Protein AF-A0A0F9C2Y0-F1 (afdb_monomer_lite)

pLDDT: mean 74.49, std 18.43, range [40.41, 96.19]

Radius of gyration: 19.67 Å; chains: 1; bounding box: 25×50×48 Å

Sequence (67 aa):
MSGTRMILEVVQRCRFCGREMTCSPLAYAENPFCADCYEERVRLSAPSGPVEWTLEGNYFTWDTPAA

Structure (mmCIF, N/CA/C/O backbone):
data_AF-A0A0F9C2Y0-F1
#
_entry.id   AF-A0A0F9C2Y0-F1
#
loop_
_atom_site.group_PDB
_atom_site.id
_atom_site.type_symbol
_atom_site.label_atom_id
_atom_site.label_alt_id
_atom_site.label_comp_id
_atom_site.label_asym_id
_atom_site.label_entity_id
_atom_site.label_seq_id
_atom_site.pdbx_PDB_ins_code
_atom_site.Cartn_x
_atom_site.Cartn_y
_atom_site.Cartn_z
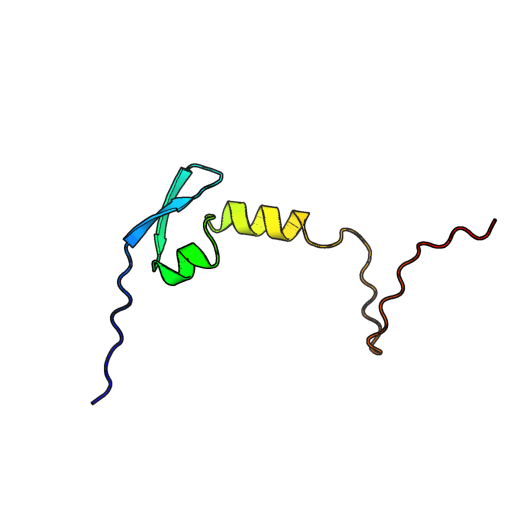_atom_site.occupancy
_atom_site.B_iso_or_equiv
_atom_site.auth_seq_id
_atom_site.auth_comp_id
_atom_site.auth_asym_id
_atom_site.auth_atom_id
_atom_site.pdbx_PDB_model_num
ATOM 1 N N . MET A 1 1 ? 6.334 -32.740 11.607 1.00 40.41 1 MET A N 1
ATOM 2 C CA . MET A 1 1 ? 5.869 -31.593 12.416 1.00 40.41 1 MET A CA 1
ATOM 3 C C . MET A 1 1 ? 5.723 -30.399 11.483 1.00 40.41 1 MET A C 1
ATOM 5 O O . MET A 1 1 ? 6.703 -29.713 11.229 1.00 40.41 1 MET A O 1
ATOM 9 N N . SER A 1 2 ? 4.544 -30.216 10.882 1.00 48.94 2 SER A N 1
ATOM 10 C CA . SER A 1 2 ? 4.267 -29.054 10.027 1.00 48.94 2 SER A CA 1
ATOM 11 C C . SER A 1 2 ? 3.997 -27.861 10.933 1.00 48.94 2 SER A C 1
ATOM 13 O O . SER A 1 2 ? 2.923 -27.757 11.516 1.00 48.94 2 SER A O 1
ATOM 15 N N . GLY A 1 3 ? 5.009 -27.017 11.131 1.00 49.19 3 GLY A N 1
ATOM 16 C CA . GLY A 1 3 ? 4.869 -25.781 11.889 1.00 49.19 3 GLY A CA 1
ATOM 17 C C . GLY A 1 3 ? 3.972 -24.821 11.122 1.00 49.19 3 GLY A C 1
ATOM 18 O O . GLY A 1 3 ? 4.431 -24.150 10.200 1.00 49.19 3 GLY A O 1
ATOM 19 N N . THR A 1 4 ? 2.692 -24.773 11.482 1.00 57.62 4 THR A N 1
ATOM 20 C CA . THR A 1 4 ? 1.764 -23.748 11.010 1.00 57.62 4 THR A CA 1
ATOM 21 C C . THR A 1 4 ? 2.316 -22.399 11.462 1.00 57.62 4 THR A C 1
ATOM 23 O O . THR A 1 4 ? 2.233 -22.056 12.641 1.00 57.62 4 THR A O 1
ATOM 26 N N . ARG A 1 5 ? 2.946 -21.647 10.552 1.00 59.12 5 ARG A N 1
ATOM 27 C CA . ARG A 1 5 ? 3.304 -20.247 10.799 1.00 59.12 5 ARG A C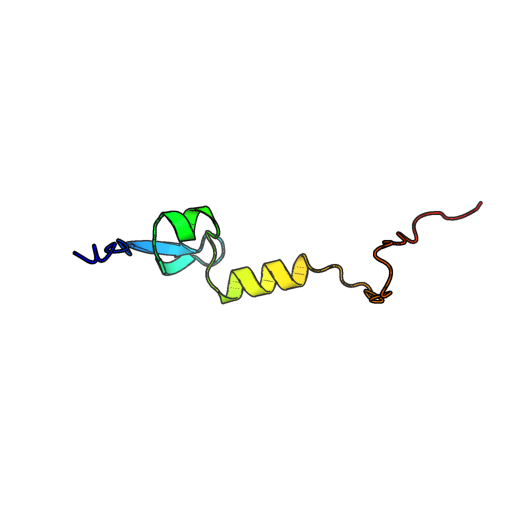A 1
ATOM 28 C C . ARG A 1 5 ? 1.992 -19.501 11.015 1.00 59.12 5 ARG A C 1
ATOM 30 O O . ARG A 1 5 ? 1.292 -19.209 10.052 1.00 59.12 5 ARG A O 1
ATOM 37 N N . MET A 1 6 ? 1.634 -19.252 12.273 1.00 60.34 6 MET A N 1
ATOM 38 C CA . MET A 1 6 ? 0.542 -18.342 12.599 1.00 60.34 6 MET A CA 1
ATOM 39 C C . MET A 1 6 ? 0.965 -16.962 12.109 1.00 60.34 6 MET A C 1
ATOM 41 O O . MET A 1 6 ? 1.870 -16.341 12.667 1.00 60.34 6 MET A O 1
ATOM 45 N N . ILE A 1 7 ? 0.365 -16.519 11.011 1.00 65.75 7 ILE A N 1
ATOM 46 C CA . ILE A 1 7 ? 0.524 -15.152 10.541 1.00 65.75 7 ILE A CA 1
ATOM 47 C C . ILE A 1 7 ? -0.281 -14.302 11.520 1.00 65.75 7 ILE A C 1
ATOM 49 O O . ILE A 1 7 ? -1.500 -14.420 11.588 1.00 65.75 7 ILE A O 1
ATOM 53 N N . LEU A 1 8 ? 0.412 -13.513 12.341 1.00 78.38 8 LEU A N 1
ATOM 54 C CA . LEU A 1 8 ? -0.234 -12.595 13.268 1.00 78.38 8 LEU A CA 1
ATOM 55 C C . LEU A 1 8 ? -0.843 -11.459 12.438 1.00 78.38 8 LEU A C 1
ATOM 57 O O . LEU A 1 8 ? -0.136 -10.544 12.013 1.00 78.38 8 LEU A O 1
ATOM 61 N N . GLU A 1 9 ? -2.130 -11.563 12.130 1.00 84.06 9 GLU A N 1
ATOM 62 C CA . GLU A 1 9 ? -2.865 -10.491 11.470 1.00 84.06 9 GLU A CA 1
ATOM 63 C C . GLU A 1 9 ? -3.271 -9.443 12.505 1.00 84.06 9 GLU A C 1
ATOM 65 O O . GLU A 1 9 ? -3.780 -9.764 13.580 1.00 84.06 9 GLU A O 1
ATOM 70 N N . VAL A 1 10 ? -3.015 -8.177 12.192 1.00 89.38 10 VAL A N 1
ATOM 71 C CA . VAL A 1 10 ? -3.329 -7.038 13.057 1.00 89.38 10 VAL A CA 1
ATOM 72 C C . VAL A 1 10 ? -4.162 -6.028 12.282 1.00 89.38 10 VAL A C 1
ATOM 74 O O . VAL A 1 10 ? -4.072 -5.938 11.057 1.00 89.38 10 VAL A O 1
ATOM 77 N N . VAL A 1 11 ? -4.971 -5.254 13.002 1.00 93.00 11 VAL A N 1
ATOM 78 C CA . VAL A 1 11 ? -5.735 -4.157 12.404 1.00 93.00 11 VAL A CA 1
ATOM 79 C C . VAL A 1 11 ? -4.781 -3.004 12.096 1.00 93.00 11 VAL A C 1
ATOM 81 O O . VAL A 1 11 ? -4.120 -2.470 12.986 1.00 93.00 11 VAL A O 1
ATOM 84 N N . GLN A 1 12 ? -4.713 -2.631 10.824 1.00 92.56 12 GLN A N 1
ATOM 85 C CA . GLN A 1 12 ? -3.965 -1.495 10.292 1.00 92.56 12 GLN A CA 1
ATOM 86 C C . GLN A 1 12 ? -4.926 -0.521 9.608 1.00 92.56 12 GLN A C 1
ATOM 88 O O . GLN A 1 12 ? -6.074 -0.859 9.322 1.00 92.56 12 GLN A O 1
ATOM 93 N N . ARG A 1 13 ? -4.469 0.701 9.326 1.00 96.19 13 ARG A N 1
ATOM 94 C CA . ARG A 1 13 ? -5.255 1.713 8.603 1.00 96.19 13 ARG A CA 1
ATOM 95 C C . ARG A 1 13 ? -4.584 2.068 7.289 1.00 96.19 13 ARG A C 1
ATOM 97 O O . ARG A 1 13 ? -3.392 2.359 7.268 1.00 96.19 13 ARG A O 1
ATOM 104 N N . CYS A 1 14 ? -5.358 2.089 6.208 1.00 95.00 14 CYS A N 1
ATOM 105 C CA . CYS A 1 14 ? -4.893 2.550 4.906 1.00 95.00 14 CYS A CA 1
ATOM 106 C C . CYS A 1 14 ? -4.343 3.980 5.012 1.00 95.00 14 CYS A C 1
ATOM 108 O O . CYS A 1 14 ? -5.041 4.882 5.478 1.00 95.00 14 CYS A O 1
ATOM 110 N N . ARG A 1 15 ? -3.122 4.216 4.520 1.00 94.31 15 ARG A N 1
ATOM 111 C CA . ARG A 1 15 ? -2.490 5.549 4.564 1.00 94.31 15 ARG A CA 1
ATOM 112 C C . ARG A 1 15 ? -3.142 6.599 3.664 1.00 94.31 15 ARG A C 1
ATOM 114 O O . ARG A 1 15 ? -2.830 7.775 3.807 1.00 94.31 15 ARG A O 1
ATOM 121 N N . PHE A 1 16 ? -4.003 6.188 2.735 1.00 93.12 16 PHE A N 1
ATOM 122 C CA . PHE A 1 16 ? -4.691 7.100 1.823 1.00 93.12 16 PHE A CA 1
ATOM 123 C C . PHE A 1 16 ? -6.098 7.450 2.317 1.00 93.12 16 PHE A C 1
ATOM 125 O O . PHE A 1 16 ? -6.386 8.611 2.581 1.00 93.12 16 PHE A O 1
ATOM 132 N N . CYS A 1 17 ? -6.967 6.448 2.483 1.00 94.75 17 CYS A N 1
ATOM 133 C CA . CYS A 1 17 ? -8.374 6.659 2.838 1.00 94.75 17 CYS A CA 1
ATOM 134 C C . CYS A 1 17 ? -8.692 6.451 4.328 1.00 94.75 17 CYS A C 1
ATOM 136 O O . CYS A 1 17 ? -9.824 6.679 4.745 1.00 94.75 17 CYS A O 1
ATOM 138 N N . GLY A 1 18 ? -7.739 5.971 5.136 1.00 94.62 18 GLY A N 1
ATOM 139 C CA . GLY A 1 18 ? -7.933 5.717 6.569 1.00 94.62 18 GLY A CA 1
ATOM 140 C C . GLY A 1 18 ? -8.760 4.474 6.915 1.00 94.62 18 GLY A C 1
ATOM 141 O O . GLY A 1 18 ? -8.927 4.185 8.099 1.00 94.62 18 GLY A O 1
ATOM 142 N N . ARG A 1 19 ? -9.258 3.723 5.918 1.00 95.25 19 ARG A N 1
ATOM 143 C CA . ARG A 1 19 ? -10.044 2.496 6.131 1.00 95.25 19 ARG A CA 1
ATOM 144 C C . ARG A 1 19 ? -9.237 1.467 6.928 1.00 95.25 19 ARG A C 1
ATOM 146 O O . ARG A 1 19 ? -8.062 1.241 6.636 1.00 95.25 19 ARG A O 1
ATOM 153 N N . GLU A 1 20 ? -9.882 0.839 7.905 1.00 95.69 20 GLU A N 1
ATOM 154 C CA . GLU A 1 20 ? -9.303 -0.265 8.670 1.00 95.69 20 GLU A CA 1
ATOM 155 C C . GLU A 1 20 ? -9.228 -1.537 7.822 1.00 95.69 20 GLU A C 1
ATOM 157 O O . GLU A 1 20 ? -10.134 -1.851 7.049 1.00 95.69 20 GLU A O 1
ATOM 162 N N . MET A 1 21 ? -8.116 -2.249 7.949 1.00 93.25 21 MET A N 1
ATOM 163 C CA . MET A 1 21 ? -7.826 -3.472 7.217 1.00 93.25 21 MET A CA 1
ATOM 164 C C . MET A 1 21 ? -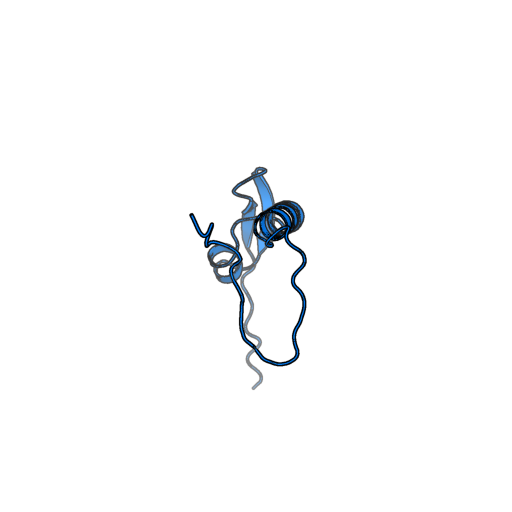7.034 -4.428 8.101 1.00 93.25 21 MET A C 1
ATOM 166 O O . MET A 1 21 ? -6.156 -4.010 8.853 1.00 93.25 21 MET A O 1
ATOM 170 N N . THR A 1 22 ? -7.351 -5.713 8.012 1.00 92.81 22 THR A N 1
ATOM 171 C CA . THR A 1 22 ? -6.659 -6.761 8.761 1.00 92.81 22 THR A CA 1
ATOM 172 C C . THR A 1 22 ? -5.593 -7.366 7.867 1.00 92.81 22 THR A C 1
ATOM 174 O O . THR A 1 22 ? -5.906 -7.922 6.816 1.00 92.81 22 THR A O 1
ATOM 177 N N . CYS A 1 23 ? -4.329 -7.216 8.249 1.00 88.31 23 CYS A N 1
ATOM 178 C CA . CYS A 1 23 ? -3.212 -7.764 7.489 1.00 88.31 23 CYS A CA 1
ATOM 179 C C . CYS A 1 23 ? -2.012 -8.037 8.396 1.00 88.31 23 CYS A C 1
ATOM 181 O O . CYS A 1 23 ? -1.912 -7.527 9.515 1.00 88.31 23 CYS A O 1
ATOM 183 N N . SER A 1 24 ? -1.068 -8.842 7.914 1.00 91.25 24 SER A N 1
ATOM 184 C CA . SER A 1 24 ? 0.193 -9.030 8.627 1.00 91.25 24 SER A CA 1
ATOM 185 C C . SER A 1 24 ? 1.033 -7.742 8.599 1.00 91.25 24 SER A C 1
ATOM 187 O O . SER A 1 24 ? 0.958 -6.978 7.630 1.00 91.25 24 SER A O 1
ATOM 189 N N . PRO A 1 25 ? 1.879 -7.490 9.615 1.00 89.81 25 PRO A N 1
ATOM 190 C CA . PRO A 1 25 ? 2.797 -6.351 9.600 1.00 89.81 25 PRO A CA 1
ATOM 191 C C . PRO A 1 25 ? 3.731 -6.337 8.381 1.00 89.81 25 PRO A C 1
ATOM 193 O O . PRO A 1 25 ? 4.071 -5.265 7.889 1.00 89.81 25 PRO A O 1
ATOM 196 N N . LEU A 1 26 ? 4.118 -7.516 7.875 1.00 90.88 26 LEU A N 1
ATOM 197 C CA . LEU A 1 26 ? 4.945 -7.646 6.674 1.00 90.88 26 LEU A CA 1
ATOM 198 C C . LEU A 1 26 ? 4.187 -7.178 5.425 1.00 90.88 26 LEU A C 1
ATOM 200 O O . LEU A 1 26 ? 4.694 -6.340 4.688 1.00 90.88 26 LEU A O 1
ATOM 204 N N . ALA A 1 27 ? 2.945 -7.640 5.242 1.00 89.00 27 ALA A N 1
ATOM 205 C CA . ALA A 1 27 ? 2.101 -7.207 4.129 1.00 89.00 27 ALA A CA 1
ATOM 206 C C . ALA A 1 27 ? 1.832 -5.693 4.174 1.00 89.00 27 ALA A C 1
ATOM 208 O O . ALA A 1 27 ? 1.836 -5.035 3.139 1.00 89.00 27 ALA A O 1
ATOM 209 N N . TYR A 1 28 ? 1.666 -5.118 5.371 1.00 91.75 28 TYR A N 1
ATOM 210 C CA . TYR A 1 28 ? 1.501 -3.671 5.536 1.00 91.75 28 TYR A CA 1
ATOM 211 C C . TYR A 1 28 ? 2.768 -2.872 5.188 1.00 91.75 28 TYR A C 1
ATOM 213 O O . TYR A 1 28 ? 2.675 -1.748 4.694 1.00 91.75 28 TYR A O 1
ATOM 221 N N . ALA A 1 29 ? 3.954 -3.433 5.445 1.00 90.31 29 ALA A N 1
ATOM 222 C CA . ALA A 1 29 ? 5.222 -2.818 5.061 1.00 90.31 29 ALA A CA 1
ATOM 223 C C . ALA A 1 29 ? 5.423 -2.821 3.536 1.00 90.31 29 ALA A C 1
ATOM 225 O O . ALA A 1 29 ? 5.943 -1.848 2.994 1.00 90.31 29 ALA A O 1
ATOM 226 N N . GLU A 1 30 ? 4.979 -3.880 2.854 1.00 91.31 30 GLU A N 1
ATOM 227 C CA . GLU A 1 30 ? 4.993 -3.972 1.388 1.00 91.31 30 GLU A CA 1
ATOM 228 C C . GLU A 1 30 ? 3.934 -3.065 0.745 1.00 91.31 30 GLU A C 1
ATOM 230 O O . GLU A 1 30 ? 4.209 -2.394 -0.251 1.00 91.31 30 GLU A O 1
ATOM 235 N N . ASN A 1 31 ? 2.731 -3.009 1.324 1.00 91.81 31 ASN A N 1
ATOM 236 C CA . ASN A 1 31 ? 1.627 -2.193 0.836 1.00 91.81 31 ASN A CA 1
ATOM 237 C C . ASN A 1 31 ? 0.804 -1.585 1.992 1.00 91.81 31 ASN A C 1
ATOM 239 O O . ASN A 1 31 ? -0.034 -2.263 2.591 1.00 91.81 31 ASN A O 1
ATOM 243 N N . PRO A 1 32 ? 0.961 -0.279 2.274 1.00 93.19 32 PRO A N 1
ATOM 244 C CA . PRO A 1 32 ? 0.230 0.391 3.345 1.00 93.19 32 PRO A CA 1
ATOM 245 C C . PRO A 1 32 ? -1.157 0.913 2.917 1.00 93.19 32 PRO A C 1
ATOM 247 O O . PRO A 1 32 ? -1.749 1.746 3.613 1.00 93.19 32 PRO A O 1
ATOM 250 N N . PHE A 1 33 ? -1.671 0.488 1.760 1.00 94.69 33 PHE A N 1
ATOM 251 C CA . PHE A 1 33 ? -2.948 0.931 1.200 1.00 94.69 33 PHE A CA 1
ATOM 252 C C . PHE A 1 33 ? -3.969 -0.212 1.168 1.00 94.69 33 PHE A C 1
ATOM 254 O O . PHE A 1 33 ? -3.608 -1.377 1.029 1.00 94.69 33 PHE A O 1
ATOM 261 N N . CYS A 1 34 ? -5.261 0.116 1.267 1.00 94.00 34 CYS A N 1
ATOM 262 C CA . CYS A 1 34 ? -6.316 -0.872 1.036 1.00 94.00 34 CYS A CA 1
ATOM 263 C C . CYS A 1 34 ? -6.382 -1.254 -0.449 1.00 94.00 34 CYS A C 1
ATOM 265 O O . CYS A 1 34 ? -5.900 -0.502 -1.295 1.00 94.00 34 CYS A O 1
ATOM 267 N N . ALA A 1 35 ? -7.021 -2.387 -0.757 1.00 89.19 35 ALA A N 1
ATOM 268 C CA . ALA A 1 35 ? -7.117 -2.928 -2.115 1.00 89.19 35 ALA A CA 1
ATOM 269 C C . ALA A 1 35 ? -7.567 -1.877 -3.147 1.00 89.19 35 ALA A C 1
ATOM 271 O O . ALA A 1 35 ? -6.840 -1.639 -4.105 1.00 89.19 35 ALA A O 1
ATOM 272 N N . ASP A 1 36 ? -8.670 -1.167 -2.882 1.00 90.94 36 ASP A N 1
ATOM 273 C CA . ASP A 1 36 ? -9.201 -0.128 -3.779 1.00 90.94 36 ASP A CA 1
ATOM 274 C C . ASP A 1 36 ? -8.169 0.979 -4.079 1.00 90.94 36 ASP A C 1
ATOM 276 O O . ASP A 1 36 ? -7.912 1.325 -5.229 1.00 90.94 36 ASP A O 1
ATOM 280 N N . CYS A 1 37 ? -7.527 1.520 -3.036 1.00 92.50 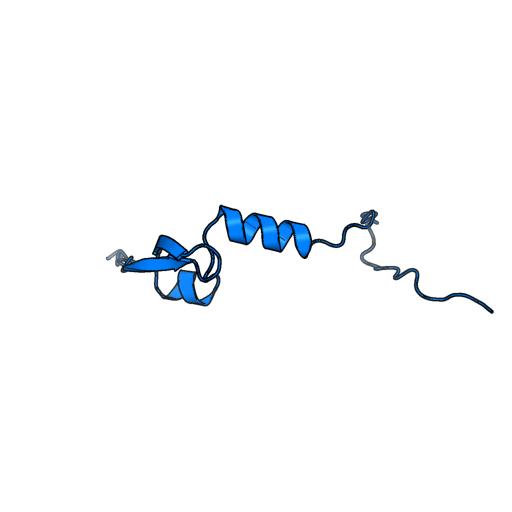37 CYS A N 1
ATOM 281 C CA . CYS A 1 37 ? -6.548 2.599 -3.183 1.00 92.50 37 CYS A CA 1
ATOM 282 C C . CYS A 1 37 ? -5.243 2.113 -3.817 1.00 92.50 37 CYS A C 1
ATOM 284 O O . CYS A 1 37 ? -4.560 2.883 -4.491 1.00 92.50 37 CYS A O 1
ATOM 286 N N . TYR A 1 38 ? -4.866 0.858 -3.580 1.00 90.00 38 TYR A N 1
ATOM 287 C CA . TYR A 1 38 ? -3.717 0.251 -4.231 1.00 90.00 38 TYR A CA 1
ATOM 288 C C . TYR A 1 38 ? -3.978 0.066 -5.728 1.00 90.00 38 TYR A C 1
ATOM 290 O O . TYR A 1 38 ? -3.154 0.489 -6.533 1.00 90.00 38 TYR A O 1
ATOM 298 N N . GLU A 1 39 ? -5.134 -0.481 -6.104 1.00 88.25 39 GLU A N 1
ATOM 299 C CA . GLU A 1 39 ? -5.521 -0.689 -7.502 1.00 88.25 39 GLU A CA 1
ATOM 300 C C . GLU A 1 39 ? -5.573 0.631 -8.277 1.00 8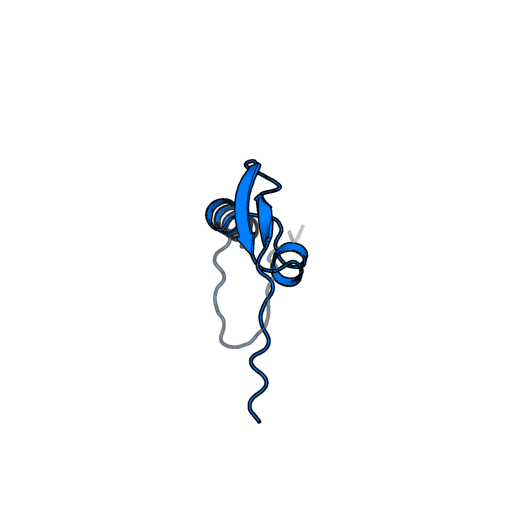8.25 39 GLU A C 1
ATOM 302 O O . GLU A 1 39 ? -5.009 0.729 -9.367 1.00 88.25 39 GLU A O 1
ATOM 307 N N . GLU A 1 40 ? -6.156 1.678 -7.691 1.00 86.94 40 GLU A N 1
ATOM 308 C CA . GLU A 1 40 ? -6.178 3.008 -8.301 1.00 86.94 40 GLU A CA 1
ATOM 309 C C . GLU A 1 40 ? -4.759 3.548 -8.538 1.00 86.94 40 GLU A C 1
ATOM 311 O O . GLU A 1 40 ? -4.443 4.037 -9.623 1.00 86.94 40 GLU A O 1
ATOM 316 N N . ARG A 1 41 ? -3.855 3.396 -7.564 1.00 83.00 41 ARG A N 1
ATOM 317 C CA . ARG A 1 41 ? -2.456 3.828 -7.706 1.00 83.00 41 ARG A CA 1
ATOM 318 C C . ARG A 1 41 ? -1.685 3.002 -8.726 1.00 83.00 41 ARG A C 1
ATOM 320 O O . ARG A 1 41 ? -0.884 3.574 -9.460 1.00 83.00 41 ARG A O 1
ATOM 327 N N . VAL A 1 42 ? -1.910 1.691 -8.784 1.00 83.69 42 VAL A N 1
ATOM 328 C CA . VAL A 1 42 ? -1.319 0.819 -9.809 1.00 83.69 42 VAL A CA 1
ATOM 329 C C . VAL A 1 42 ? -1.823 1.236 -11.185 1.00 83.69 42 VAL A C 1
ATOM 331 O O . VAL A 1 42 ? -1.015 1.405 -12.091 1.00 83.69 42 VAL A O 1
ATOM 334 N N . ARG A 1 43 ? -3.124 1.506 -11.329 1.00 78.88 43 ARG A N 1
ATOM 335 C CA . ARG A 1 43 ? -3.717 2.010 -12.573 1.00 78.88 43 ARG A CA 1
ATOM 336 C C . ARG A 1 43 ? -3.127 3.354 -13.002 1.00 78.88 43 ARG A C 1
ATOM 338 O O . ARG A 1 43 ? -2.905 3.550 -14.189 1.00 78.88 43 ARG A O 1
ATOM 345 N N . LEU A 1 44 ? -2.868 4.259 -12.059 1.00 76.75 44 LEU A N 1
ATOM 346 C CA . LEU A 1 44 ? -2.231 5.555 -12.329 1.00 76.75 44 LEU A CA 1
ATOM 347 C C . LEU A 1 44 ? -0.728 5.440 -12.623 1.00 76.75 44 LEU A C 1
ATOM 349 O O . LEU A 1 44 ? -0.178 6.292 -13.312 1.00 76.75 44 LEU A O 1
ATOM 353 N N . SER A 1 45 ? -0.067 4.415 -12.083 1.00 73.06 45 SER A N 1
ATOM 354 C CA . SER A 1 45 ? 1.363 4.154 -12.302 1.00 73.06 45 SER A CA 1
ATOM 355 C C . SER A 1 45 ? 1.617 3.308 -13.548 1.00 73.06 45 SER A C 1
ATOM 357 O O . SER A 1 45 ? 2.745 3.266 -14.038 1.00 73.06 45 SER A O 1
ATOM 359 N N . ALA A 1 46 ? 0.595 2.615 -14.055 1.00 68.31 46 ALA A N 1
ATOM 360 C CA . ALA A 1 46 ? 0.676 1.915 -15.320 1.00 68.31 46 ALA A CA 1
ATOM 361 C C . ALA A 1 46 ? 0.883 2.956 -16.430 1.00 68.31 46 ALA A C 1
ATOM 363 O O . ALA A 1 46 ? 0.109 3.914 -16.512 1.00 68.31 46 ALA A O 1
ATOM 364 N N . PRO A 1 47 ? 1.914 2.800 -17.278 1.00 64.31 47 PRO A N 1
ATOM 365 C CA . PRO A 1 47 ? 2.106 3.695 -18.405 1.00 64.31 47 PRO A CA 1
ATOM 366 C C . PRO A 1 47 ? 0.836 3.673 -19.258 1.00 64.31 47 PRO A C 1
ATOM 368 O O . PRO A 1 47 ? 0.447 2.639 -19.794 1.00 64.31 47 PRO A O 1
ATOM 371 N N . SER A 1 48 ? 0.177 4.823 -19.372 1.00 60.75 48 SER A N 1
ATOM 372 C CA . SER A 1 48 ? -1.057 5.025 -20.138 1.00 60.75 48 SER A CA 1
ATOM 373 C C . SER A 1 48 ? -0.825 5.069 -21.656 1.00 60.75 48 SER A C 1
ATOM 375 O O . SER A 1 48 ? -1.635 5.619 -22.400 1.00 60.75 48 SER A O 1
ATOM 377 N N . GLY A 1 49 ? 0.283 4.494 -22.123 1.00 57.75 49 GLY A N 1
ATOM 378 C CA . GLY A 1 49 ? 0.613 4.361 -23.535 1.00 57.75 49 GLY A CA 1
ATOM 379 C C . GLY A 1 49 ? 0.249 2.973 -24.064 1.00 57.75 49 GLY A C 1
ATOM 380 O O . GLY A 1 49 ? 0.176 2.019 -23.285 1.00 57.75 49 GLY A O 1
ATOM 381 N N . PRO A 1 50 ? 0.034 2.821 -25.380 1.00 51.22 50 PRO A N 1
ATOM 382 C CA . PRO A 1 50 ? -0.032 1.504 -25.993 1.00 51.22 50 PRO A CA 1
ATOM 383 C C . PRO A 1 50 ? 1.306 0.793 -25.758 1.00 51.22 50 PRO A C 1
ATOM 385 O O . PRO A 1 50 ? 2.313 1.105 -26.387 1.00 51.22 50 PRO A O 1
ATOM 388 N N . VAL A 1 51 ? 1.329 -0.147 -24.814 1.00 55.34 51 VAL A N 1
ATOM 389 C CA . VAL A 1 51 ? 2.436 -1.091 -24.686 1.00 55.34 51 VAL A CA 1
ATOM 390 C C . VAL A 1 51 ? 2.232 -2.115 -25.796 1.00 55.34 51 VAL A C 1
ATOM 392 O O . VAL A 1 51 ? 1.505 -3.094 -25.625 1.00 55.34 51 VAL A O 1
ATOM 395 N N . GLU A 1 52 ? 2.804 -1.853 -26.971 1.00 50.84 52 GLU A N 1
ATOM 396 C CA . GLU A 1 52 ? 2.960 -2.896 -27.980 1.00 50.84 52 GLU A CA 1
ATOM 397 C C . GLU A 1 52 ? 3.898 -3.955 -27.401 1.00 50.84 52 GLU A C 1
ATOM 399 O O . GLU A 1 52 ? 5.094 -3.736 -27.221 1.00 50.84 52 GLU A O 1
ATOM 404 N N . TRP A 1 53 ? 3.325 -5.106 -27.052 1.00 45.91 53 TRP A N 1
ATOM 405 C CA . TRP A 1 53 ? 4.080 -6.292 -26.682 1.00 45.91 53 TRP A CA 1
ATOM 406 C C . TRP A 1 53 ? 4.754 -6.836 -27.938 1.00 45.91 53 TRP A C 1
ATOM 408 O O . TRP A 1 53 ? 4.213 -7.702 -28.626 1.00 45.91 53 TRP A O 1
ATOM 418 N N . THR A 1 54 ? 5.933 -6.323 -28.267 1.00 54.25 54 THR A N 1
ATOM 419 C CA . THR A 1 54 ? 6.809 -7.003 -29.212 1.00 54.25 54 THR A CA 1
ATOM 420 C C . THR A 1 54 ? 7.416 -8.212 -28.494 1.00 54.25 54 THR A C 1
ATOM 422 O O . THR A 1 54 ? 7.895 -8.123 -27.366 1.00 54.25 54 THR A O 1
ATOM 425 N N . LEU A 1 55 ? 7.371 -9.384 -29.136 1.00 55.94 55 LEU A N 1
ATOM 426 C CA . LEU A 1 55 ? 7.945 -10.651 -28.641 1.00 55.94 55 LEU A CA 1
ATOM 427 C C . LEU A 1 55 ? 9.473 -10.593 -28.424 1.00 55.94 55 LEU A C 1
ATOM 429 O O . LEU A 1 55 ? 10.071 -11.548 -27.936 1.00 55.94 55 LEU A O 1
ATOM 433 N N . GLU A 1 56 ? 10.095 -9.466 -28.754 1.00 53.50 56 GLU A N 1
ATOM 434 C CA . GLU A 1 56 ? 11.498 -9.160 -28.539 1.00 53.50 56 GLU A CA 1
ATOM 435 C C . GLU A 1 56 ? 11.567 -7.999 -27.548 1.00 53.50 56 GLU A C 1
ATOM 437 O O . GLU A 1 56 ? 11.161 -6.890 -27.883 1.00 53.50 56 GLU A O 1
ATOM 442 N N . GLY A 1 57 ? 12.027 -8.262 -26.320 1.00 50.69 57 GLY A N 1
ATOM 443 C CA . GLY A 1 57 ? 12.047 -7.322 -25.194 1.00 50.69 57 GLY A CA 1
ATOM 444 C C . GLY A 1 57 ? 12.913 -6.074 -25.397 1.00 50.69 57 GLY A C 1
ATOM 445 O O . GLY A 1 57 ? 13.902 -5.888 -24.696 1.00 50.69 57 GLY A O 1
ATOM 446 N N . ASN A 1 58 ? 12.511 -5.201 -26.314 1.00 52.50 58 ASN A N 1
ATOM 447 C CA . ASN A 1 58 ? 13.115 -3.909 -26.591 1.00 52.50 58 ASN A CA 1
ATOM 448 C C . ASN A 1 58 ? 12.054 -2.831 -26.377 1.00 52.50 58 ASN A C 1
ATOM 450 O O . ASN A 1 58 ? 11.145 -2.652 -27.185 1.00 52.50 58 ASN A O 1
ATOM 454 N N . TYR A 1 59 ? 12.169 -2.110 -25.265 1.00 56.25 59 TYR A N 1
ATOM 455 C CA . TYR A 1 59 ? 11.378 -0.912 -25.021 1.00 56.25 59 TYR A CA 1
ATOM 456 C C . TYR A 1 59 ? 11.897 0.213 -25.927 1.00 56.25 59 TYR A C 1
ATOM 458 O O . TYR A 1 59 ? 13.006 0.712 -25.746 1.00 56.25 59 TYR A O 1
ATOM 466 N N . PHE A 1 60 ? 11.096 0.628 -26.909 1.00 53.38 60 PHE A N 1
ATOM 467 C CA . PHE A 1 60 ? 11.325 1.881 -27.623 1.00 53.38 60 PHE A CA 1
ATOM 468 C C . PHE A 1 60 ? 10.618 3.005 -26.867 1.00 53.38 60 PHE A C 1
ATOM 470 O O . PHE A 1 60 ? 9.393 3.103 -26.867 1.00 53.38 60 PHE A O 1
ATOM 477 N N . THR A 1 61 ? 11.392 3.859 -26.201 1.00 54.56 61 THR A N 1
ATOM 478 C CA . THR A 1 61 ? 10.900 5.162 -25.750 1.00 54.56 61 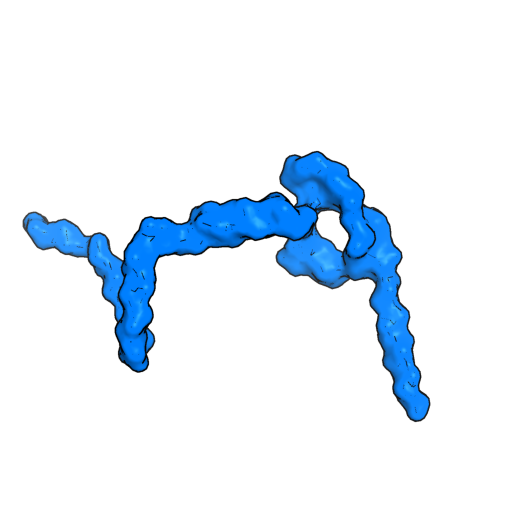THR A CA 1
ATOM 479 C C . THR A 1 61 ? 10.910 6.104 -26.949 1.00 54.56 61 THR A C 1
ATOM 481 O O . THR A 1 61 ? 11.979 6.441 -27.459 1.00 54.56 61 THR A O 1
ATOM 484 N N . TRP A 1 62 ? 9.734 6.524 -27.412 1.00 58.69 62 TRP A N 1
ATOM 485 C CA . TRP A 1 62 ? 9.592 7.564 -28.432 1.00 58.69 62 TRP A CA 1
ATOM 486 C C . TRP A 1 62 ? 9.825 8.947 -27.812 1.00 58.69 62 TRP A C 1
ATOM 488 O O . TRP A 1 62 ? 8.909 9.752 -27.720 1.00 58.69 62 TRP A O 1
ATOM 498 N N . ASP A 1 63 ? 11.052 9.216 -27.374 1.00 53.41 63 ASP A N 1
ATOM 499 C CA . ASP A 1 63 ? 11.488 10.549 -26.948 1.00 53.41 63 ASP A CA 1
ATOM 500 C C . ASP A 1 63 ? 12.793 10.910 -27.664 1.00 53.41 63 ASP A C 1
ATOM 502 O O . ASP A 1 63 ? 13.863 11.022 -27.070 1.00 53.41 63 ASP A O 1
ATOM 506 N N . THR A 1 64 ? 12.694 11.116 -28.977 1.00 56.50 64 THR A N 1
ATOM 507 C CA . THR A 1 64 ? 13.661 11.960 -29.682 1.00 56.50 64 THR A CA 1
ATOM 508 C C . THR A 1 64 ? 12.927 12.770 -30.745 1.00 56.50 64 THR A C 1
ATOM 510 O O . THR A 1 64 ? 12.690 12.261 -31.844 1.00 56.50 64 THR A O 1
ATOM 513 N N . PRO A 1 65 ? 12.540 14.031 -30.481 1.00 48.94 65 PRO A N 1
ATOM 514 C CA . PRO A 1 65 ? 12.278 14.940 -31.580 1.00 48.94 65 PRO A CA 1
ATOM 515 C C . PRO A 1 65 ? 13.601 15.146 -32.325 1.00 48.94 65 PRO A C 1
ATOM 517 O O . PRO A 1 65 ? 14.552 15.712 -31.790 1.00 48.94 65 PRO A O 1
ATOM 520 N N . ALA A 1 66 ? 13.673 14.639 -33.553 1.00 48.88 66 ALA A N 1
ATOM 521 C CA . ALA A 1 66 ? 14.689 15.060 -34.500 1.00 48.88 66 ALA A CA 1
ATOM 522 C C . ALA A 1 66 ? 14.356 16.495 -34.935 1.00 48.88 66 ALA A C 1
ATOM 524 O O . ALA A 1 66 ? 13.378 16.709 -35.654 1.00 48.88 66 ALA A O 1
ATOM 525 N N . ALA A 1 67 ? 15.148 17.460 -34.473 1.00 45.94 67 ALA A N 1
ATOM 526 C CA . ALA A 1 67 ? 15.249 18.800 -35.041 1.00 45.94 67 ALA A CA 1
ATOM 527 C C . ALA A 1 67 ? 16.687 19.301 -34.885 1.00 45.94 67 ALA A C 1
ATOM 529 O O . ALA A 1 67 ? 17.210 19.224 -33.749 1.00 45.94 67 ALA A O 1
#

Foldseek 3Di:
DPPPPPQPWDWAAQPPPRDTDTDHPVVCVVPVHDPVVVVVVVVVVPPPDPPPPDVDPDDDDPPDDDD

Secondary structure (DSSP, 8-state):
---------EEEE-TTT--EEEE-HHHHHH--S-HHHHHHHHHHHS--S-----SS-----------

Organism: NCBI:txid412755